Protein AF-M2U9A8-F1 (afdb_monomer_lite)

Radius of gyration: 17.87 Å; chains: 1; bounding box: 46×32×51 Å

Structure (mmCIF, N/CA/C/O backbone):
data_AF-M2U9A8-F1
#
_entry.id   AF-M2U9A8-F1
#
loop_
_atom_site.group_PDB
_atom_site.id
_atom_site.type_symbol
_atom_site.label_atom_id
_atom_site.label_alt_id
_atom_site.label_comp_id
_atom_site.label_asym_id
_atom_site.label_entity_id
_atom_site.label_seq_id
_atom_site.pdbx_PDB_ins_code
_atom_site.Cartn_x
_atom_site.Cartn_y
_atom_site.Cartn_z
_atom_site.occupancy
_atom_site.B_iso_or_equiv
_atom_site.auth_seq_id
_atom_site.auth_comp_id
_atom_site.auth_asym_id
_atom_site.auth_atom_id
_atom_site.pdbx_PDB_model_num
ATOM 1 N N . MET A 1 1 ? -8.723 -11.754 20.329 1.00 61.16 1 MET A N 1
ATOM 2 C CA . MET A 1 1 ? -9.512 -10.517 20.143 1.00 61.16 1 MET A CA 1
ATOM 3 C C . MET A 1 1 ? -9.512 -10.213 18.658 1.00 61.16 1 MET A C 1
ATOM 5 O O . MET A 1 1 ? -8.473 -10.459 18.058 1.00 61.16 1 MET A O 1
ATOM 9 N N . PRO A 1 2 ? -10.627 -9.768 18.063 1.00 81.88 2 PRO A N 1
ATOM 10 C CA . PRO A 1 2 ? -10.645 -9.411 16.650 1.00 81.88 2 PRO A CA 1
ATOM 11 C C . PRO A 1 2 ? -9.685 -8.245 16.380 1.00 81.88 2 PRO A C 1
ATOM 13 O O . PRO A 1 2 ? -9.649 -7.282 17.149 1.00 81.88 2 PRO A O 1
ATOM 16 N N . THR A 1 3 ? -8.904 -8.342 15.306 1.00 90.69 3 THR A N 1
ATOM 17 C CA . THR A 1 3 ? -7.976 -7.287 14.883 1.00 90.69 3 THR A CA 1
ATOM 18 C C . THR A 1 3 ? -8.689 -6.384 13.888 1.00 90.69 3 THR A C 1
ATOM 20 O O . THR A 1 3 ? -9.036 -6.813 12.789 1.00 90.69 3 THR A O 1
ATOM 23 N N . ALA A 1 4 ? -8.921 -5.131 14.275 1.00 92.44 4 ALA A N 1
ATOM 24 C CA . ALA A 1 4 ? -9.517 -4.132 13.397 1.00 92.44 4 ALA A CA 1
ATOM 25 C C . ALA A 1 4 ? -8.428 -3.417 12.586 1.00 92.44 4 ALA A C 1
ATOM 27 O O . ALA A 1 4 ? -7.481 -2.878 13.158 1.00 92.44 4 ALA A O 1
ATOM 28 N N . ILE A 1 5 ? -8.574 -3.385 11.261 1.00 94.62 5 ILE A N 1
ATOM 29 C CA . ILE A 1 5 ? -7.651 -2.709 10.345 1.00 94.62 5 ILE A CA 1
ATOM 30 C C . ILE A 1 5 ? -8.418 -1.689 9.515 1.00 94.62 5 ILE A C 1
ATOM 32 O O . ILE A 1 5 ? -9.391 -2.013 8.837 1.00 94.62 5 ILE A O 1
ATOM 36 N N . ALA A 1 6 ? -7.950 -0.446 9.536 1.00 94.44 6 ALA A N 1
ATOM 37 C CA . ALA A 1 6 ? -8.481 0.601 8.683 1.00 94.44 6 ALA A CA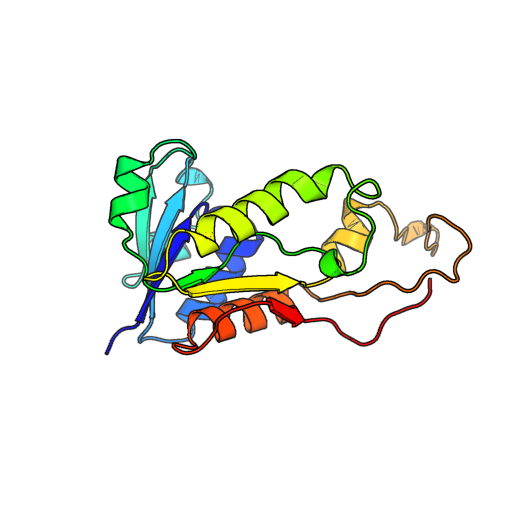 1
ATOM 38 C C . ALA A 1 6 ? -7.648 0.735 7.400 1.00 94.44 6 ALA A C 1
ATOM 40 O O . ALA A 1 6 ? -6.420 0.771 7.459 1.00 94.44 6 ALA A O 1
ATOM 41 N N . ILE A 1 7 ? -8.308 0.844 6.244 1.00 94.31 7 ILE A N 1
ATOM 42 C CA . ILE A 1 7 ? -7.642 1.022 4.945 1.00 94.31 7 ILE A CA 1
ATOM 43 C C . ILE A 1 7 ? -8.206 2.266 4.259 1.00 94.31 7 ILE A C 1
ATOM 45 O O . ILE A 1 7 ? -9.305 2.244 3.701 1.00 94.31 7 ILE A O 1
ATOM 49 N N . ALA A 1 8 ? -7.436 3.352 4.279 1.00 92.06 8 ALA A N 1
ATOM 50 C CA . ALA A 1 8 ? -7.764 4.551 3.519 1.00 92.06 8 ALA A CA 1
ATOM 51 C C . ALA A 1 8 ? -7.481 4.328 2.026 1.00 92.06 8 ALA A C 1
ATOM 53 O O . ALA A 1 8 ? -6.411 3.849 1.653 1.00 92.06 8 ALA A O 1
ATOM 54 N N . GLY A 1 9 ? -8.437 4.662 1.157 1.00 92.19 9 GLY A N 1
ATOM 55 C CA . GLY A 1 9 ? -8.302 4.408 -0.281 1.00 92.19 9 GLY A CA 1
ATOM 56 C C . GLY A 1 9 ? -8.364 2.919 -0.642 1.00 92.19 9 GLY A C 1
ATOM 57 O O . GLY A 1 9 ? -7.638 2.466 -1.532 1.00 92.19 9 GLY A O 1
ATOM 58 N N . ILE A 1 10 ? -9.250 2.161 0.018 1.00 95.19 10 ILE A N 1
ATOM 59 C CA . ILE A 1 10 ? -9.394 0.701 -0.135 1.00 95.19 10 ILE A CA 1
ATOM 60 C C . ILE A 1 10 ? -9.644 0.255 -1.583 1.00 95.19 10 ILE A C 1
ATOM 62 O O . ILE A 1 10 ? -9.311 -0.863 -1.949 1.00 95.19 10 ILE A O 1
ATOM 66 N N . SER A 1 11 ? -10.178 1.133 -2.435 1.00 95.25 11 SER A N 1
ATOM 67 C CA . SER A 1 11 ? -10.477 0.830 -3.840 1.00 95.25 11 SER A CA 1
ATOM 68 C C . SER A 1 11 ? -9.261 0.850 -4.781 1.00 95.25 11 SER A C 1
ATOM 70 O O . SER A 1 11 ? -9.444 0.766 -5.993 1.00 95.25 11 SER A O 1
ATOM 72 N N . SER A 1 12 ? -8.039 1.069 -4.286 1.00 92.94 12 SER A N 1
ATOM 73 C CA . SER A 1 12 ? -6.829 0.966 -5.118 1.00 92.94 12 SER A CA 1
ATOM 74 C C . SER A 1 12 ? -6.437 -0.496 -5.342 1.00 92.94 12 SER A C 1
ATOM 76 O O . SER A 1 12 ? -6.683 -1.336 -4.482 1.00 92.94 12 SER A O 1
ATOM 78 N N . THR A 1 13 ? -5.779 -0.810 -6.463 1.00 91.81 13 THR A N 1
ATOM 79 C CA . THR A 1 13 ? -5.351 -2.185 -6.784 1.00 91.81 13 THR A CA 1
ATOM 80 C C . THR A 1 13 ? -4.558 -2.821 -5.643 1.00 91.81 13 THR A C 1
ATOM 82 O O . THR A 1 13 ? -4.882 -3.920 -5.202 1.00 91.81 13 THR A O 1
ATOM 85 N N . LEU A 1 14 ? -3.563 -2.106 -5.107 1.00 92.81 14 LEU A N 1
ATOM 86 C CA . LEU A 1 14 ? -2.746 -2.602 -4.001 1.00 92.81 14 LEU A CA 1
ATOM 87 C C . LEU A 1 14 ? -3.571 -2.796 -2.720 1.00 92.81 14 LEU A C 1
ATOM 89 O O . LEU A 1 14 ? -3.454 -3.834 -2.072 1.00 92.81 14 LEU A O 1
ATOM 93 N N . ALA A 1 15 ? -4.428 -1.834 -2.366 1.00 95.38 15 ALA A N 1
ATOM 94 C CA . ALA A 1 15 ? -5.252 -1.927 -1.163 1.00 95.38 15 ALA A CA 1
ATOM 95 C C . ALA A 1 15 ? -6.271 -3.074 -1.232 1.00 95.38 15 ALA A C 1
ATOM 97 O O . ALA A 1 15 ? -6.481 -3.750 -0.229 1.00 95.38 15 ALA A O 1
ATOM 98 N N . LEU A 1 16 ? -6.848 -3.346 -2.407 1.00 96.69 16 LEU A N 1
ATOM 99 C CA . LEU A 1 16 ? -7.733 -4.493 -2.624 1.00 96.69 16 LEU A CA 1
ATOM 100 C C . LEU A 1 16 ? -6.999 -5.821 -2.400 1.00 96.69 16 LEU A C 1
ATOM 102 O O . LEU A 1 16 ? -7.542 -6.732 -1.776 1.00 96.69 16 LEU A O 1
ATOM 106 N N . LEU A 1 17 ? -5.753 -5.933 -2.871 1.00 96.50 17 LEU A N 1
ATOM 107 C CA . LEU A 1 17 ? -4.931 -7.122 -2.638 1.00 96.50 17 LEU A CA 1
ATOM 108 C C . LEU A 1 17 ? -4.565 -7.277 -1.155 1.00 96.50 17 LEU A C 1
ATOM 110 O O . LEU A 1 17 ? -4.658 -8.382 -0.622 1.00 96.50 17 LEU A O 1
ATOM 114 N N . ILE A 1 18 ? -4.211 -6.182 -0.473 1.00 97.25 18 ILE A N 1
ATOM 115 C CA . ILE A 1 18 ? -3.968 -6.171 0.979 1.00 97.25 18 ILE A CA 1
ATOM 116 C C . ILE A 1 18 ? -5.220 -6.612 1.735 1.00 97.25 18 ILE A C 1
ATOM 118 O O . ILE A 1 18 ? -5.131 -7.511 2.569 1.00 97.25 18 ILE A O 1
ATOM 122 N N . ALA A 1 19 ? -6.387 -6.049 1.413 1.00 97.50 19 ALA A N 1
ATOM 123 C CA . ALA A 1 19 ? -7.647 -6.402 2.056 1.00 97.50 19 ALA A CA 1
ATOM 124 C C . ALA A 1 19 ? -7.945 -7.902 1.910 1.00 97.50 19 ALA A C 1
ATOM 126 O O . ALA A 1 19 ? -8.193 -8.581 2.901 1.00 97.50 19 ALA A O 1
ATOM 127 N N . ARG A 1 20 ? -7.809 -8.454 0.699 1.00 97.25 20 ARG A N 1
ATOM 128 C CA . ARG A 1 20 ? -7.996 -9.894 0.449 1.00 97.25 20 ARG A CA 1
ATOM 129 C C . ARG A 1 20 ? -6.985 -10.773 1.178 1.00 97.25 20 ARG A C 1
ATOM 131 O O . ARG A 1 20 ? -7.345 -11.857 1.630 1.00 97.25 20 ARG A O 1
ATOM 138 N N . SER A 1 21 ? -5.734 -10.326 1.299 1.00 97.38 21 SER A N 1
ATOM 139 C CA . SER A 1 21 ? -4.712 -11.048 2.064 1.00 97.38 21 SER A CA 1
ATOM 140 C C . SER A 1 21 ? -5.011 -11.047 3.561 1.00 97.38 21 SER A C 1
ATOM 142 O O . SER A 1 21 ? -4.746 -12.043 4.228 1.00 97.38 21 SER A O 1
ATOM 144 N N . LEU A 1 22 ? -5.545 -9.946 4.089 1.00 97.19 22 LEU A N 1
ATOM 145 C CA . LEU A 1 22 ? -5.935 -9.810 5.490 1.00 97.19 22 LEU A CA 1
ATOM 146 C C . LEU A 1 22 ? -7.169 -10.659 5.821 1.00 97.19 22 LEU A C 1
ATOM 148 O O . LEU A 1 22 ? -7.168 -11.347 6.836 1.00 97.19 22 LEU A O 1
ATOM 152 N N . LEU A 1 23 ? -8.167 -10.689 4.935 1.00 96.88 23 LEU A N 1
ATOM 153 C CA . LEU A 1 23 ? -9.404 -11.471 5.093 1.00 96.88 23 LEU A CA 1
ATOM 154 C C . LEU A 1 23 ? -9.205 -12.993 5.008 1.00 96.88 23 LEU A C 1
ATOM 156 O O . LEU A 1 23 ? -10.121 -13.746 5.318 1.00 96.88 23 LEU A O 1
ATOM 160 N N . GLN A 1 24 ? -8.002 -13.476 4.670 1.00 95.31 24 GLN A N 1
ATOM 161 C CA . GLN A 1 24 ? -7.657 -14.893 4.878 1.00 95.31 24 GLN A CA 1
ATOM 162 C C . GLN A 1 24 ? -7.694 -15.288 6.364 1.00 95.31 24 GLN A C 1
ATOM 164 O O . GLN A 1 24 ? -7.705 -16.473 6.696 1.00 95.31 24 GLN A O 1
ATOM 169 N N . ARG A 1 25 ? -7.683 -14.299 7.266 1.00 94.88 25 ARG A N 1
ATOM 170 C CA . ARG A 1 25 ? -7.783 -14.475 8.709 1.00 94.88 25 ARG A CA 1
ATOM 171 C C . ARG A 1 25 ? -9.192 -14.112 9.192 1.00 94.88 25 ARG A C 1
ATOM 173 O O . ARG A 1 25 ? -9.559 -12.941 9.122 1.00 94.88 25 ARG A O 1
ATOM 180 N N . PRO A 1 26 ? -9.963 -15.065 9.746 1.00 91.69 26 PRO A N 1
ATOM 181 C CA . PRO A 1 26 ? -11.347 -14.819 10.160 1.00 91.69 26 PRO A CA 1
ATOM 182 C C . PRO A 1 26 ? -11.466 -13.893 11.383 1.00 91.69 26 PRO A C 1
ATOM 184 O O . PRO A 1 26 ? -12.546 -13.399 11.684 1.00 91.69 26 PRO A O 1
ATOM 187 N N . ASP A 1 27 ? -10.372 -13.660 12.115 1.00 94.31 27 ASP A N 1
ATOM 188 C CA . ASP A 1 27 ? -10.309 -12.717 13.234 1.00 94.31 27 ASP A CA 1
ATOM 189 C C . ASP A 1 27 ? -10.092 -11.259 12.793 1.00 94.31 27 ASP A C 1
ATOM 191 O O . ASP A 1 27 ? -10.170 -10.353 13.627 1.00 94.31 27 ASP A O 1
ATOM 195 N N . VAL A 1 28 ? -9.840 -11.003 11.506 1.00 96.44 28 VAL A N 1
ATOM 196 C CA . VAL A 1 28 ? -9.566 -9.661 10.983 1.00 96.44 28 VAL A CA 1
ATOM 197 C C . VAL A 1 28 ? -10.841 -8.997 10.482 1.00 96.44 28 VAL A C 1
ATOM 199 O O . VAL A 1 28 ? -11.564 -9.549 9.663 1.00 96.44 28 VAL A O 1
ATOM 202 N N . HIS A 1 29 ? -11.079 -7.771 10.943 1.00 95.94 29 HIS A N 1
ATOM 203 C CA . HIS A 1 29 ? -12.176 -6.924 10.485 1.00 95.94 29 HIS A CA 1
ATOM 204 C C . HIS A 1 29 ? -11.608 -5.675 9.816 1.00 95.94 29 HIS A C 1
ATOM 206 O O . HIS A 1 29 ? -10.734 -5.006 10.370 1.00 95.94 29 HIS A O 1
ATOM 212 N N . ILE A 1 30 ? -12.104 -5.343 8.628 1.00 96.00 30 ILE A N 1
ATOM 213 C CA . ILE A 1 30 ? -11.622 -4.219 7.830 1.00 96.00 30 ILE A CA 1
ATOM 214 C C . ILE A 1 30 ? -12.633 -3.077 7.867 1.00 96.00 30 ILE A C 1
ATOM 216 O O . ILE A 1 30 ? -13.829 -3.264 7.644 1.00 96.00 30 ILE A O 1
ATOM 220 N N . ARG A 1 31 ? -12.137 -1.858 8.082 1.00 94.81 31 ARG A N 1
ATOM 221 C CA . ARG A 1 31 ? -12.882 -0.619 7.848 1.00 94.81 31 ARG A CA 1
ATOM 222 C C . ARG A 1 31 ? -12.231 0.160 6.710 1.00 94.81 31 ARG A C 1
ATOM 224 O O . ARG A 1 31 ? -11.197 0.803 6.885 1.00 94.81 31 ARG A O 1
ATOM 231 N N . GLY A 1 32 ? -12.804 0.052 5.519 1.00 94.38 32 GLY A N 1
ATOM 232 C CA . GLY A 1 32 ? -12.275 0.653 4.299 1.00 94.38 32 GLY A CA 1
ATOM 233 C C . GLY A 1 32 ? -12.906 2.005 3.991 1.00 94.38 32 GLY A C 1
ATOM 234 O O . GLY A 1 32 ? -14.116 2.166 4.144 1.00 94.38 32 GLY A O 1
ATOM 235 N N . SER A 1 33 ? -12.117 2.958 3.495 1.00 94.31 33 SER A N 1
ATOM 236 C CA . SER A 1 33 ? -12.651 4.200 2.930 1.00 94.31 33 SER A CA 1
ATOM 237 C C . SER A 1 33 ? -12.320 4.369 1.452 1.00 94.31 33 SER A C 1
ATOM 239 O O . SER A 1 33 ? -11.249 3.976 0.982 1.00 94.31 33 SER A O 1
ATOM 241 N N . SER A 1 34 ? -13.239 4.949 0.683 1.00 94.62 34 SER A N 1
ATOM 242 C CA . SER A 1 34 ? -12.983 5.331 -0.707 1.00 94.62 34 SER A CA 1
ATOM 243 C C . SER A 1 34 ? -13.871 6.493 -1.146 1.00 94.62 34 SER A C 1
ATOM 245 O O . SER A 1 34 ? -14.982 6.676 -0.657 1.00 94.62 34 SER A O 1
ATOM 247 N N . ARG A 1 35 ? -13.386 7.256 -2.127 1.00 94.69 35 ARG A N 1
ATOM 248 C CA . ARG A 1 35 ? -14.152 8.306 -2.812 1.00 94.69 35 ARG A CA 1
ATOM 249 C C . ARG A 1 35 ? -15.245 7.748 -3.713 1.00 94.69 35 ARG A C 1
ATOM 251 O O . ARG A 1 35 ? -16.208 8.438 -4.016 1.00 94.69 35 ARG A O 1
ATOM 258 N N . ASN A 1 36 ? -15.061 6.524 -4.201 1.00 94.56 36 ASN A N 1
ATOM 259 C CA . ASN A 1 36 ? -15.935 5.923 -5.194 1.00 94.56 36 ASN A CA 1
ATOM 260 C C . ASN A 1 36 ? -16.189 4.453 -4.847 1.00 94.56 36 ASN A C 1
ATOM 262 O O . ASN A 1 36 ? -15.379 3.581 -5.169 1.00 94.56 36 ASN A O 1
ATOM 266 N N . MET A 1 37 ? -17.342 4.190 -4.228 1.00 94.88 37 MET A N 1
ATOM 267 C CA . MET A 1 37 ? -17.777 2.844 -3.839 1.00 94.88 37 MET A CA 1
ATOM 268 C C . MET A 1 37 ? -17.960 1.903 -5.037 1.00 94.88 37 MET A C 1
ATOM 270 O O . MET A 1 37 ? -17.820 0.691 -4.889 1.00 94.88 37 MET A O 1
ATOM 274 N N . ASN A 1 38 ? -18.203 2.433 -6.241 1.00 95.44 38 ASN A N 1
ATOM 275 C CA . ASN A 1 38 ? -18.390 1.614 -7.443 1.00 95.44 38 ASN A CA 1
ATOM 276 C C . ASN A 1 38 ? -17.093 0.929 -7.890 1.00 95.44 38 ASN A C 1
ATOM 278 O O . ASN A 1 38 ? -17.147 -0.073 -8.592 1.00 95.44 38 ASN A O 1
ATOM 282 N N . LYS A 1 39 ? -15.927 1.444 -7.474 1.00 95.19 39 LYS A N 1
ATOM 283 C CA . LYS A 1 39 ? -14.625 0.808 -7.732 1.00 95.19 39 LYS A CA 1
ATOM 284 C C . LYS A 1 39 ? -14.322 -0.350 -6.780 1.00 95.19 39 LYS A C 1
ATOM 286 O O . LYS A 1 39 ? -13.304 -1.014 -6.952 1.00 95.19 39 LYS A O 1
ATOM 291 N N . ILE A 1 40 ? -15.151 -0.558 -5.758 1.00 96.81 40 ILE A N 1
ATOM 292 C CA . ILE A 1 40 ? -14.972 -1.649 -4.805 1.00 96.81 40 ILE A CA 1
ATOM 293 C C . ILE A 1 40 ? -15.661 -2.898 -5.379 1.00 96.81 40 ILE A C 1
ATOM 295 O O . ILE A 1 40 ? -16.831 -2.814 -5.756 1.00 96.81 40 ILE A O 1
ATOM 299 N N . PRO A 1 41 ? -14.958 -4.035 -5.474 1.00 97.31 41 PRO A N 1
ATOM 300 C CA . PRO A 1 41 ? -15.535 -5.310 -5.892 1.00 97.31 41 PRO A CA 1
ATOM 301 C C . PRO A 1 41 ? -16.666 -5.801 -4.970 1.00 97.31 41 PRO A C 1
ATOM 303 O O . PRO A 1 41 ? -16.641 -5.552 -3.764 1.00 97.31 41 PRO A O 1
ATOM 306 N N . ASP A 1 42 ? -17.652 -6.507 -5.528 1.00 96.88 42 ASP A N 1
ATOM 307 C CA . ASP A 1 42 ? -18.848 -6.937 -4.787 1.00 96.88 42 ASP A CA 1
ATOM 308 C C . ASP A 1 42 ? -1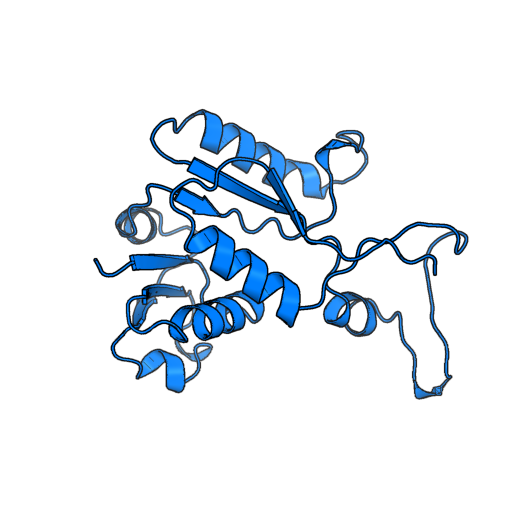8.553 -7.992 -3.710 1.00 96.88 42 ASP A C 1
ATOM 310 O O . ASP A 1 42 ? -19.243 -8.021 -2.689 1.00 96.88 42 ASP A O 1
ATOM 314 N N . ASP A 1 43 ? -17.488 -8.788 -3.875 1.00 95.69 43 ASP A N 1
ATOM 315 C CA . ASP A 1 43 ? -16.979 -9.695 -2.838 1.00 95.69 43 ASP A CA 1
ATOM 316 C C . ASP A 1 43 ? -16.646 -8.925 -1.557 1.00 95.69 43 ASP A C 1
ATOM 318 O O . ASP A 1 43 ? -17.101 -9.298 -0.484 1.00 95.69 43 ASP A O 1
ATOM 322 N N . LEU A 1 44 ? -15.956 -7.785 -1.663 1.00 96.31 44 LEU A N 1
ATOM 323 C CA . LEU A 1 44 ? -15.631 -6.966 -0.491 1.00 96.31 44 LEU A CA 1
ATOM 324 C C . LEU A 1 44 ? -16.821 -6.165 0.044 1.00 96.31 44 LEU A C 1
ATOM 326 O O . LEU A 1 44 ? -16.848 -5.854 1.229 1.00 96.31 44 LEU A O 1
ATOM 330 N N . LYS A 1 45 ? -17.793 -5.797 -0.801 1.00 96.50 45 LYS A N 1
ATOM 331 C CA . LYS A 1 45 ? -19.005 -5.095 -0.336 1.00 96.50 45 LYS A CA 1
ATOM 332 C C . LYS A 1 45 ? -19.929 -5.995 0.480 1.00 96.50 45 LYS A C 1
ATOM 334 O O . LYS A 1 45 ? -20.666 -5.488 1.319 1.00 96.50 45 LYS A O 1
ATOM 339 N N . SER A 1 46 ? -19.945 -7.291 0.171 1.00 96.38 46 SER A N 1
ATOM 340 C CA . SER A 1 46 ? -20.840 -8.276 0.787 1.00 96.38 46 SER A CA 1
ATOM 341 C C . SER A 1 46 ? -20.201 -9.056 1.941 1.00 96.38 46 SER A C 1
ATOM 343 O O . SER A 1 46 ? -20.915 -9.748 2.666 1.00 96.38 46 SER A O 1
ATOM 345 N N . ASP A 1 47 ? -18.887 -8.929 2.140 1.00 97.06 47 ASP A N 1
ATOM 346 C CA . ASP A 1 47 ? -18.155 -9.581 3.226 1.00 97.06 47 ASP A CA 1
ATOM 347 C C . ASP A 1 47 ? -18.553 -9.012 4.601 1.00 97.06 47 ASP A C 1
ATOM 349 O O . ASP A 1 47 ? -18.461 -7.810 4.854 1.00 97.06 47 ASP A O 1
ATOM 353 N N . SER A 1 48 ? -18.968 -9.886 5.523 1.00 96.19 48 SER A N 1
ATOM 354 C CA . SER A 1 48 ? -19.399 -9.499 6.873 1.00 96.19 48 SER A CA 1
ATOM 355 C C . SER A 1 48 ? -18.283 -8.918 7.745 1.00 96.19 48 SER A C 1
ATOM 357 O O . SER A 1 48 ? -18.567 -8.240 8.732 1.00 96.19 48 SER A O 1
ATOM 359 N N . CYS A 1 49 ? -17.020 -9.190 7.412 1.00 96.56 49 CYS A N 1
ATOM 360 C CA . CYS A 1 49 ? -15.849 -8.656 8.100 1.00 96.56 49 CYS A CA 1
ATOM 361 C C . CYS A 1 49 ? -15.421 -7.293 7.537 1.00 96.56 49 CYS A C 1
ATOM 363 O O . CYS A 1 49 ? -14.471 -6.700 8.052 1.00 96.56 49 CYS A O 1
ATOM 365 N N . VAL A 1 50 ? -16.092 -6.775 6.502 1.00 97.06 50 VAL A N 1
ATOM 366 C CA . VAL A 1 50 ? -15.762 -5.503 5.856 1.00 97.06 50 VAL A CA 1
ATOM 367 C C . VAL A 1 50 ? -16.859 -4.473 6.113 1.00 97.06 50 VAL A C 1
ATOM 369 O O . VAL A 1 50 ? -18.035 -4.673 5.835 1.00 97.06 50 VAL A O 1
ATOM 372 N N . SER A 1 51 ? -16.452 -3.308 6.607 1.00 95.44 51 SER A N 1
ATOM 373 C CA . SER A 1 51 ? -17.293 -2.116 6.706 1.00 95.44 51 SER A CA 1
ATOM 374 C C . SER A 1 51 ? -16.720 -1.014 5.821 1.00 95.44 51 SER A C 1
ATOM 376 O O . SER A 1 51 ? -15.515 -0.756 5.830 1.00 95.44 51 SER A O 1
ATOM 378 N N . LEU A 1 52 ? -17.573 -0.366 5.030 1.00 95.19 52 LEU A N 1
ATOM 379 C CA . LEU A 1 52 ? -17.158 0.638 4.053 1.00 95.19 52 LEU A CA 1
ATOM 380 C C . LEU A 1 52 ? -17.720 2.007 4.412 1.00 95.19 52 LEU A C 1
ATOM 382 O O . LEU A 1 52 ? -18.875 2.140 4.809 1.00 95.19 52 LEU A O 1
ATOM 386 N N . VAL A 1 53 ? -16.891 3.031 4.241 1.00 93.25 53 VAL A N 1
ATOM 387 C CA . VAL A 1 53 ? -17.278 4.430 4.405 1.00 93.25 53 VAL A CA 1
ATOM 388 C C . VAL A 1 53 ? -16.886 5.203 3.154 1.00 93.25 53 VAL A C 1
ATOM 390 O O . VAL A 1 53 ? -15.755 5.112 2.674 1.00 93.25 53 VAL A O 1
ATOM 393 N N . GLN A 1 54 ? -17.816 5.989 2.621 1.00 94.00 54 GLN A N 1
ATOM 394 C CA . GLN A 1 54 ? -17.488 6.927 1.558 1.00 94.00 54 GLN A CA 1
ATOM 395 C C . GLN A 1 54 ? -16.848 8.175 2.159 1.00 94.00 54 GLN A C 1
ATOM 397 O O . GLN A 1 54 ? -17.456 8.831 2.997 1.00 94.00 54 GLN A O 1
ATOM 402 N N . SER A 1 55 ? -15.622 8.488 1.742 1.00 92.06 55 SER A N 1
ATOM 403 C CA . SER A 1 55 ? -14.896 9.672 2.206 1.00 92.06 55 SER A CA 1
ATOM 404 C C . SER A 1 55 ? -13.969 10.212 1.120 1.00 92.06 55 SER A C 1
ATOM 406 O O . SER A 1 55 ? -13.449 9.456 0.291 1.00 92.06 55 SER A O 1
ATOM 408 N N . ASP A 1 56 ? -13.730 11.522 1.147 1.00 89.19 56 ASP A N 1
ATOM 409 C CA . ASP A 1 56 ? -12.661 12.143 0.364 1.00 89.19 56 ASP A CA 1
ATOM 410 C C . ASP A 1 56 ? -11.303 12.052 1.085 1.00 89.19 56 ASP A C 1
ATOM 412 O O . ASP A 1 56 ? -11.227 11.686 2.258 1.00 89.19 56 ASP A O 1
ATOM 416 N N . LEU A 1 57 ? -10.219 12.358 0.370 1.00 83.62 57 LEU A N 1
ATOM 417 C CA . LEU A 1 57 ? -8.860 12.464 0.902 1.00 83.62 57 LEU A CA 1
ATOM 418 C C . LEU A 1 57 ? -8.754 13.563 1.970 1.00 83.62 57 LEU A C 1
ATOM 420 O O . LEU A 1 57 ? -7.955 13.438 2.894 1.00 83.62 57 LEU A O 1
ATOM 424 N N . TYR A 1 58 ? -9.560 14.621 1.846 1.00 87.50 58 TYR A N 1
ATOM 425 C CA . TYR A 1 58 ? -9.557 15.766 2.764 1.00 87.50 58 TYR A CA 1
ATOM 426 C C . TYR A 1 58 ? -10.644 15.705 3.844 1.00 87.50 58 TYR A C 1
ATOM 428 O O . TYR A 1 58 ? -10.740 16.616 4.665 1.00 87.50 58 TYR A O 1
ATOM 436 N N . ASP A 1 59 ? -11.443 14.637 3.884 1.00 88.94 59 ASP A N 1
ATOM 437 C CA . ASP A 1 59 ? -12.466 14.433 4.912 1.00 88.94 59 ASP A CA 1
ATOM 438 C C . ASP A 1 59 ? -11.828 13.941 6.223 1.00 88.94 59 ASP A C 1
ATOM 440 O O . ASP A 1 59 ? -11.874 12.764 6.595 1.00 88.94 59 ASP A O 1
ATOM 444 N N . THR A 1 60 ? -11.142 14.860 6.906 1.00 87.19 60 THR A N 1
ATOM 445 C CA . THR A 1 60 ? -10.356 14.519 8.096 1.00 87.19 60 THR A CA 1
ATOM 446 C C . THR A 1 60 ? -11.215 14.065 9.268 1.00 87.19 60 THR A C 1
ATOM 448 O O . THR A 1 60 ? -10.734 13.269 10.072 1.00 87.19 60 THR A O 1
ATOM 451 N N . ASP A 1 61 ? -12.463 14.522 9.368 1.00 87.56 61 ASP A N 1
ATOM 452 C CA . ASP A 1 61 ? -13.348 14.154 10.471 1.00 87.56 61 ASP A CA 1
ATOM 453 C C . ASP A 1 61 ? -13.734 12.682 10.362 1.00 87.56 61 ASP A C 1
ATOM 455 O O . ASP A 1 61 ? -13.502 11.917 11.302 1.00 87.56 61 ASP A O 1
ATOM 459 N N . THR A 1 62 ? -14.180 12.244 9.181 1.00 85.75 62 THR A N 1
ATOM 460 C CA . THR A 1 62 ? -14.484 10.835 8.912 1.00 85.75 62 THR A CA 1
ATOM 461 C C . THR A 1 62 ? -13.252 9.952 9.085 1.00 85.75 62 THR A C 1
ATOM 463 O O . THR A 1 62 ? -13.316 8.931 9.777 1.00 85.75 62 THR A O 1
ATOM 466 N N . LEU A 1 63 ? -12.109 10.346 8.512 1.00 84.44 63 LEU A N 1
ATOM 467 C CA . LEU A 1 63 ? -10.878 9.552 8.574 1.00 84.44 63 LEU A CA 1
ATOM 468 C C . LEU A 1 63 ? -10.331 9.429 10.004 1.00 84.44 63 LEU A C 1
ATOM 470 O O . LEU A 1 63 ? -9.821 8.373 10.375 1.00 84.44 63 LEU A O 1
ATOM 474 N N . ARG A 1 64 ? -10.480 10.456 10.849 1.00 83.19 64 ARG A N 1
ATOM 475 C CA . ARG A 1 64 ? -10.063 10.398 12.262 1.00 83.19 64 ARG A CA 1
ATOM 476 C C . ARG A 1 64 ? -10.900 9.434 13.093 1.00 83.19 64 ARG A C 1
ATOM 478 O O . ARG A 1 64 ? -10.367 8.859 14.040 1.00 83.19 64 ARG A O 1
ATOM 485 N N . THR A 1 65 ? -12.159 9.183 12.722 1.00 77.00 65 THR A N 1
ATOM 486 C CA . THR A 1 65 ? -12.986 8.167 13.400 1.00 77.00 65 THR A CA 1
ATOM 487 C C . THR A 1 65 ? -12.444 6.742 13.256 1.00 77.00 65 THR A C 1
ATOM 489 O O . THR A 1 65 ? -12.946 5.837 13.919 1.00 77.00 65 THR A O 1
ATOM 492 N N . LEU A 1 66 ? -11.451 6.516 12.387 1.00 73.75 66 LEU A N 1
ATOM 493 C CA . LEU A 1 66 ? -10.792 5.221 12.234 1.00 73.75 66 LEU A CA 1
ATOM 494 C C . LEU A 1 66 ? -9.842 4.892 13.396 1.00 73.75 66 LEU A C 1
ATOM 496 O O . LEU A 1 66 ? -9.562 3.715 13.570 1.00 73.75 66 LEU A O 1
ATOM 500 N N . GLY A 1 67 ? -9.391 5.895 14.172 1.00 69.44 67 GLY A N 1
ATOM 501 C CA . GLY A 1 67 ? -8.664 5.768 15.448 1.00 69.44 67 GLY A CA 1
ATOM 502 C C . GLY A 1 67 ? -7.594 4.670 15.507 1.00 69.44 67 GLY A C 1
ATOM 503 O O . GLY A 1 67 ? -7.906 3.528 15.826 1.00 69.44 67 GLY A O 1
ATOM 504 N N . ILE A 1 68 ? -6.321 5.006 15.265 1.00 80.81 68 ILE A N 1
ATOM 505 C CA . ILE A 1 68 ? -5.279 3.989 15.042 1.00 80.81 68 ILE A CA 1
ATOM 506 C C . ILE A 1 68 ? -4.066 4.114 15.989 1.00 80.81 68 ILE A C 1
ATOM 508 O O . ILE A 1 68 ? -3.447 5.176 16.054 1.00 80.81 68 ILE A O 1
ATOM 512 N N . PRO A 1 69 ? -3.673 3.033 16.693 1.00 84.69 69 PRO A N 1
ATOM 513 C CA . PRO A 1 69 ? -2.430 2.989 17.471 1.00 84.69 69 PRO A CA 1
ATOM 514 C C . PRO A 1 69 ? -1.186 2.734 16.598 1.00 84.69 69 PRO A C 1
ATOM 516 O O . PRO A 1 69 ? -0.061 2.937 17.049 1.00 84.69 69 PRO A O 1
ATOM 519 N N . CYS A 1 70 ? -1.377 2.300 15.348 1.00 90.44 70 CYS A N 1
ATOM 520 C CA . CYS A 1 70 ? -0.325 2.040 14.368 1.00 90.44 70 CYS A CA 1
ATOM 521 C C . CYS A 1 70 ? -0.753 2.563 12.991 1.00 90.44 70 CYS A C 1
ATOM 523 O O . CYS A 1 70 ? -1.886 2.336 12.568 1.00 90.44 70 CYS A O 1
ATOM 525 N N . TYR A 1 71 ? 0.145 3.253 12.291 1.00 93.50 71 TYR A N 1
ATOM 526 C CA . TYR A 1 71 ? -0.082 3.805 10.958 1.00 93.50 71 TYR A CA 1
ATOM 527 C C . TYR A 1 71 ? 0.982 3.302 9.983 1.00 93.50 71 TYR A C 1
ATOM 529 O O . TYR A 1 71 ? 2.165 3.604 10.144 1.00 93.50 71 TYR A O 1
ATOM 537 N N . ILE A 1 72 ? 0.549 2.571 8.953 1.00 94.00 72 ILE A N 1
ATOM 538 C CA . ILE A 1 72 ? 1.402 2.169 7.830 1.00 94.00 72 ILE A CA 1
ATOM 539 C C . ILE A 1 72 ? 1.285 3.229 6.737 1.00 94.00 72 ILE A C 1
ATOM 541 O O . ILE A 1 72 ? 0.214 3.424 6.159 1.00 94.00 72 ILE A O 1
ATOM 545 N N . ALA A 1 73 ? 2.388 3.910 6.443 1.00 89.56 73 ALA A N 1
ATOM 546 C CA . ALA A 1 73 ? 2.430 4.928 5.405 1.00 89.56 73 ALA A CA 1
ATOM 547 C C . ALA A 1 73 ? 2.469 4.293 4.002 1.00 89.56 73 ALA A C 1
ATOM 549 O O . ALA A 1 73 ? 3.204 3.334 3.756 1.00 89.56 73 ALA A O 1
ATOM 550 N N . SER A 1 74 ? 1.704 4.855 3.059 1.00 84.44 74 SER A N 1
ATOM 551 C CA . SER A 1 74 ? 1.639 4.399 1.658 1.00 84.44 74 SER A CA 1
ATOM 552 C C . SER A 1 74 ? 2.855 4.856 0.839 1.00 84.44 74 SER A C 1
ATOM 554 O O . SER A 1 74 ? 2.718 5.532 -0.178 1.00 84.44 74 SER A O 1
ATOM 556 N N . GLU A 1 75 ? 4.052 4.524 1.308 1.00 83.50 75 GLU A N 1
ATOM 557 C CA . GLU A 1 75 ? 5.313 4.993 0.730 1.00 83.50 75 GLU A CA 1
ATOM 558 C C . GLU A 1 75 ? 5.795 4.069 -0.381 1.00 83.50 75 GLU A C 1
ATOM 560 O O . GLU A 1 75 ? 6.245 4.564 -1.405 1.00 83.50 75 GLU A O 1
ATOM 565 N N . TYR A 1 76 ? 5.672 2.752 -0.173 1.00 85.69 76 TYR A N 1
ATOM 566 C CA . TYR A 1 76 ? 5.893 1.666 -1.134 1.00 85.69 76 TYR A CA 1
ATOM 567 C C . TYR A 1 76 ? 6.912 1.973 -2.250 1.00 85.69 76 TYR A C 1
ATOM 569 O O . TYR A 1 76 ? 6.627 1.806 -3.433 1.00 85.69 76 TYR A O 1
ATOM 577 N N . THR A 1 77 ? 8.101 2.435 -1.858 1.00 81.75 77 THR A N 1
ATOM 578 C CA . THR A 1 77 ? 9.117 2.972 -2.774 1.00 81.75 77 THR A CA 1
ATOM 579 C C . THR A 1 77 ? 10.501 2.396 -2.473 1.00 81.75 77 THR A C 1
ATOM 581 O O . THR A 1 77 ? 10.676 1.551 -1.584 1.00 81.75 77 THR A O 1
ATOM 584 N N . ILE A 1 78 ? 11.499 2.846 -3.232 1.00 80.75 78 ILE A N 1
ATOM 585 C CA . ILE A 1 78 ? 12.914 2.557 -3.012 1.00 80.75 78 ILE A CA 1
ATOM 586 C C . ILE A 1 78 ? 13.407 3.129 -1.682 1.00 80.75 78 ILE A C 1
ATOM 588 O O . ILE A 1 78 ? 12.860 4.084 -1.133 1.00 80.75 78 ILE A O 1
ATOM 592 N N . GLY A 1 79 ? 14.492 2.557 -1.158 1.00 78.75 79 GLY A N 1
ATOM 593 C CA . GLY A 1 79 ? 15.116 3.006 0.085 1.00 78.75 79 GLY A CA 1
ATOM 594 C C . GLY A 1 79 ? 15.716 4.414 -0.017 1.00 78.75 79 GLY A C 1
ATOM 595 O O . GLY A 1 79 ? 16.926 4.568 -0.144 1.00 78.75 79 GLY A O 1
ATOM 596 N N . TYR A 1 80 ? 14.888 5.447 0.121 1.00 77.56 80 TYR A N 1
ATOM 597 C CA . TYR A 1 80 ? 15.266 6.852 -0.072 1.00 77.56 80 TYR A CA 1
ATOM 598 C C . TYR A 1 80 ? 16.098 7.446 1.076 1.00 77.56 80 TYR A C 1
ATOM 600 O O . TYR A 1 80 ? 16.668 8.529 0.943 1.00 77.56 80 TYR A O 1
ATOM 608 N N . ARG A 1 81 ? 16.196 6.746 2.216 1.00 78.81 81 ARG A N 1
ATOM 609 C CA . ARG A 1 81 ? 16.916 7.224 3.412 1.00 78.81 81 ARG A CA 1
ATOM 610 C C . ARG A 1 81 ? 18.424 7.401 3.204 1.00 78.81 81 ARG A C 1
ATOM 612 O O . ARG A 1 81 ? 19.062 8.044 4.027 1.00 78.81 81 ARG A O 1
ATOM 619 N N . ARG A 1 82 ? 18.986 6.813 2.143 1.00 76.56 82 ARG A N 1
ATOM 620 C CA . ARG A 1 82 ? 20.412 6.918 1.787 1.00 76.56 82 ARG A CA 1
ATOM 621 C C . ARG A 1 82 ? 20.692 7.895 0.643 1.00 76.56 82 ARG A C 1
ATOM 623 O O . ARG A 1 82 ? 21.853 8.088 0.314 1.00 76.56 82 ARG A O 1
ATOM 630 N N . LEU A 1 83 ? 19.652 8.460 0.036 1.00 73.06 83 LEU A N 1
ATOM 631 C CA . LEU A 1 83 ? 19.781 9.399 -1.078 1.00 73.06 83 LEU A CA 1
ATOM 632 C C . LEU A 1 83 ? 19.984 10.821 -0.554 1.00 73.06 83 LEU A C 1
ATOM 634 O O . LEU A 1 83 ? 19.563 11.117 0.574 1.00 73.06 83 LEU A O 1
ATOM 638 N N . ASP A 1 84 ? 20.535 11.718 -1.370 1.00 72.50 84 ASP A N 1
ATOM 639 C CA . ASP A 1 84 ? 20.543 13.147 -1.058 1.00 72.50 84 ASP A CA 1
ATOM 640 C C . ASP A 1 84 ? 19.093 13.679 -1.060 1.00 72.50 84 ASP A C 1
ATOM 642 O O . ASP A 1 84 ? 18.223 13.160 -1.771 1.00 72.50 84 ASP A O 1
ATOM 646 N N . PRO A 1 85 ? 18.716 14.618 -0.173 1.00 64.88 85 PRO A N 1
ATOM 647 C CA . PRO A 1 85 ? 17.401 15.259 -0.204 1.00 64.88 85 PRO A CA 1
ATOM 648 C C . PRO A 1 85 ? 17.011 15.908 -1.535 1.00 64.88 85 PRO A C 1
ATOM 650 O O . PRO A 1 85 ? 15.818 16.027 -1.800 1.00 64.88 85 PRO A O 1
ATOM 653 N N . THR A 1 86 ? 17.982 16.282 -2.359 1.00 69.62 86 THR A N 1
ATOM 654 C CA . THR A 1 86 ? 17.780 16.946 -3.650 1.00 69.62 86 THR A CA 1
ATOM 655 C C . THR A 1 86 ? 17.622 15.979 -4.829 1.00 69.62 86 THR A C 1
ATOM 657 O O . THR A 1 86 ? 17.088 16.380 -5.860 1.00 69.62 86 THR A O 1
ATOM 660 N N . ASP A 1 87 ? 17.981 14.700 -4.663 1.00 68.31 87 ASP A N 1
ATOM 661 C CA . ASP A 1 87 ? 17.999 13.708 -5.752 1.00 68.31 87 ASP A CA 1
ATOM 662 C C . ASP A 1 87 ? 16.602 13.277 -6.238 1.00 68.31 87 ASP A C 1
ATOM 664 O O . ASP A 1 87 ? 16.461 12.774 -7.351 1.00 68.31 87 ASP A O 1
ATOM 668 N N . LEU A 1 88 ? 15.550 13.433 -5.420 1.00 65.69 88 LEU A N 1
ATOM 669 C CA . LEU A 1 88 ? 14.190 12.989 -5.754 1.00 65.69 88 LEU A CA 1
ATOM 670 C C . LEU A 1 88 ? 13.134 14.000 -5.295 1.00 65.69 88 LEU A C 1
ATOM 672 O O . LEU A 1 88 ? 12.891 14.153 -4.099 1.00 65.69 88 LEU A O 1
ATOM 676 N N . GLY A 1 89 ? 12.397 14.598 -6.238 1.00 60.91 89 GLY A N 1
ATOM 677 C CA . GLY A 1 89 ? 11.264 15.488 -5.928 1.00 60.91 89 GLY A CA 1
ATOM 678 C C . GLY A 1 89 ? 10.135 14.822 -5.118 1.00 60.91 89 GLY A C 1
ATOM 679 O O . GLY A 1 89 ? 9.413 15.501 -4.396 1.00 60.91 89 GLY A O 1
ATOM 680 N N . LEU A 1 90 ? 10.023 13.487 -5.168 1.00 57.84 90 LEU A N 1
ATOM 681 C CA . LEU A 1 90 ? 9.074 12.676 -4.385 1.00 57.84 90 LEU A CA 1
ATOM 682 C C . LEU A 1 90 ? 9.413 12.596 -2.881 1.00 57.84 90 LEU A C 1
ATOM 684 O O . LEU A 1 90 ? 8.576 12.172 -2.087 1.00 57.84 90 LEU A O 1
ATOM 688 N N . LYS A 1 91 ? 10.627 12.990 -2.471 1.00 60.03 91 LYS A N 1
ATOM 689 C CA . LYS A 1 91 ? 11.127 12.830 -1.096 1.00 60.03 91 LYS A CA 1
ATOM 690 C C . LYS A 1 91 ? 10.461 13.772 -0.085 1.00 60.03 91 LYS A C 1
ATOM 692 O O . LYS A 1 91 ? 10.512 13.482 1.110 1.00 60.03 91 LYS A O 1
ATOM 697 N N . SER A 1 92 ? 9.850 14.874 -0.530 1.00 64.25 92 SER A N 1
ATOM 698 C CA . SER A 1 92 ? 9.206 15.850 0.363 1.00 64.25 92 SER A CA 1
ATOM 699 C C . SER A 1 92 ? 8.063 15.211 1.154 1.00 64.25 92 SER A C 1
ATOM 701 O O . SER A 1 92 ? 8.126 15.153 2.378 1.00 64.25 92 SER A O 1
ATOM 703 N N . PHE A 1 93 ? 7.097 14.601 0.466 1.00 73.12 93 PHE A N 1
ATOM 704 C CA . PHE A 1 93 ? 5.891 14.056 1.098 1.00 73.12 93 PHE A CA 1
ATOM 705 C C . PHE A 1 93 ? 6.193 12.941 2.101 1.00 73.12 93 PHE A C 1
ATOM 707 O O . PHE A 1 93 ? 5.612 12.887 3.184 1.00 73.12 93 PHE A O 1
ATOM 714 N N . THR A 1 94 ? 7.130 12.058 1.765 1.00 80.31 94 THR A N 1
ATOM 715 C CA . THR A 1 94 ? 7.496 10.937 2.629 1.00 80.31 94 THR A CA 1
ATOM 716 C C . THR A 1 94 ? 8.208 11.407 3.899 1.00 80.31 94 THR A C 1
ATOM 718 O O . THR A 1 94 ? 7.907 10.948 5.002 1.00 80.31 94 THR A O 1
ATOM 721 N N . ASN A 1 95 ? 9.122 12.373 3.776 1.00 83.12 95 ASN A N 1
ATOM 722 C CA . ASN A 1 95 ? 9.776 12.972 4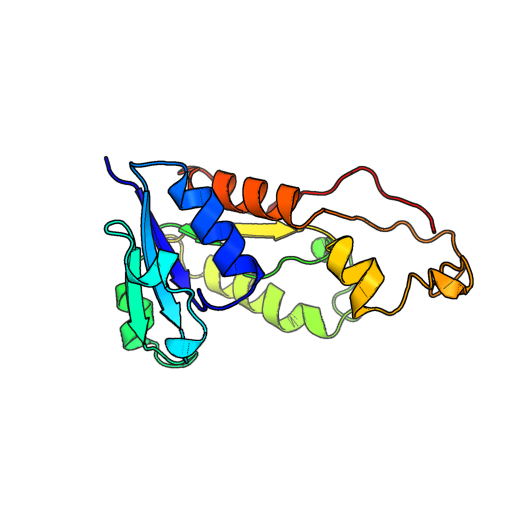.938 1.00 83.12 95 ASN A CA 1
ATOM 723 C C . ASN A 1 95 ? 8.783 13.730 5.824 1.00 83.12 95 ASN A C 1
ATOM 725 O O . ASN A 1 95 ? 8.902 13.658 7.048 1.00 83.12 95 ASN A O 1
ATOM 729 N N . ASP A 1 96 ? 7.792 14.395 5.229 1.00 87.00 96 ASP A N 1
ATOM 730 C CA . ASP A 1 96 ? 6.745 15.106 5.962 1.00 87.00 96 ASP A CA 1
ATOM 731 C C . ASP A 1 96 ? 5.872 14.143 6.774 1.00 87.00 96 ASP A C 1
ATOM 733 O O . ASP A 1 96 ? 5.580 14.416 7.938 1.00 87.00 96 ASP A O 1
ATOM 737 N N . ILE A 1 97 ? 5.521 12.974 6.221 1.00 89.31 97 ILE A N 1
ATOM 738 C CA . ILE A 1 97 ? 4.795 11.925 6.958 1.00 89.31 97 ILE A CA 1
ATOM 739 C C . ILE A 1 97 ? 5.633 11.420 8.138 1.00 89.31 97 IL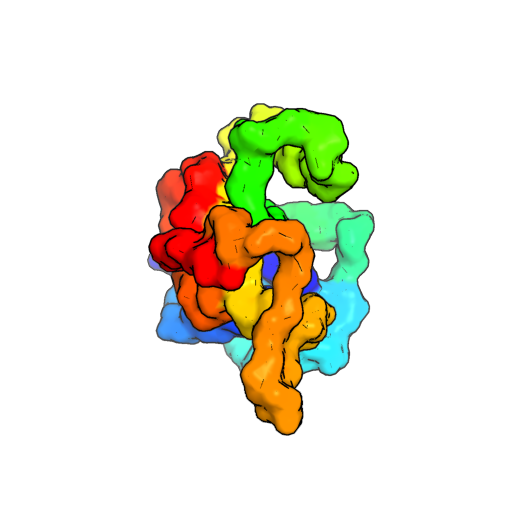E A C 1
ATOM 741 O O . ILE A 1 97 ? 5.135 11.351 9.263 1.00 89.31 97 ILE A O 1
ATOM 745 N N . VAL A 1 98 ? 6.916 11.114 7.918 1.00 90.25 98 VAL A N 1
ATOM 746 C CA . VAL A 1 98 ? 7.839 10.690 8.986 1.00 90.25 98 VAL A CA 1
ATOM 747 C C . VAL A 1 98 ? 7.944 11.761 10.075 1.00 90.25 98 VAL A C 1
ATOM 749 O O . VAL A 1 98 ? 7.877 11.451 11.267 1.00 90.25 98 VAL A O 1
ATOM 752 N N . ALA A 1 99 ? 8.118 13.027 9.689 1.00 91.25 99 ALA A N 1
ATOM 753 C CA . ALA A 1 99 ? 8.204 14.150 10.615 1.00 91.25 99 ALA A CA 1
ATOM 754 C C . ALA A 1 99 ? 6.900 14.325 11.401 1.00 91.25 99 ALA A C 1
ATOM 756 O O . ALA A 1 99 ? 6.937 14.497 12.618 1.00 91.25 99 ALA A O 1
ATOM 757 N N . TYR A 1 100 ? 5.752 14.200 10.736 1.00 92.38 100 TYR A N 1
ATOM 758 C CA . TYR A 1 100 ? 4.444 14.285 11.368 1.00 92.38 100 TYR A CA 1
ATOM 759 C C . TYR A 1 100 ? 4.230 13.171 12.393 1.00 92.38 100 TYR A C 1
ATOM 761 O O . TYR A 1 100 ? 3.837 13.461 13.522 1.00 92.38 100 TYR A O 1
ATOM 769 N N . LEU A 1 101 ? 4.544 11.916 12.059 1.00 92.19 101 LEU A N 1
ATOM 770 C CA . LEU A 1 101 ? 4.383 10.783 12.979 1.00 92.19 101 LEU A CA 1
ATOM 771 C C . LEU A 1 101 ? 5.277 10.908 14.219 1.00 92.19 101 LEU A C 1
ATOM 773 O O . LEU A 1 101 ? 4.846 10.553 15.312 1.00 92.19 101 LEU A O 1
ATOM 777 N N . LYS A 1 102 ? 6.462 11.523 14.107 1.00 92.38 102 LYS A N 1
ATOM 778 C CA . LYS A 1 102 ? 7.297 11.853 15.280 1.00 92.38 102 LYS A CA 1
ATOM 779 C C . LYS A 1 102 ? 6.610 12.808 16.261 1.00 92.38 102 LYS A C 1
ATOM 781 O O . LYS A 1 102 ? 6.902 12.762 17.451 1.00 92.38 102 LYS A O 1
ATOM 786 N N . THR A 1 103 ? 5.679 13.644 15.794 1.00 94.94 103 THR A N 1
ATOM 787 C CA . THR A 1 103 ? 4.866 14.511 16.670 1.00 94.94 103 THR A CA 1
ATOM 788 C C . THR A 1 103 ? 3.720 13.764 17.366 1.00 94.94 103 THR A C 1
ATOM 790 O O . THR A 1 103 ? 3.016 14.352 18.187 1.00 94.94 103 THR A O 1
ATOM 793 N N . LYS A 1 104 ? 3.502 12.481 17.043 1.00 92.69 104 LYS A N 1
ATOM 794 C CA . LYS A 1 104 ? 2.384 11.649 17.514 1.00 92.69 104 LYS A CA 1
ATOM 795 C C . LYS A 1 104 ? 2.903 10.436 18.303 1.00 92.69 104 LYS A C 1
ATOM 797 O O . LYS A 1 104 ? 2.801 9.316 17.821 1.00 92.69 104 LYS A O 1
ATOM 802 N N . PRO A 1 105 ? 3.400 10.611 19.542 1.00 88.19 105 PRO A N 1
ATOM 803 C CA . PRO A 1 105 ? 4.022 9.522 20.310 1.00 88.19 105 PRO A CA 1
ATOM 804 C C . PRO A 1 105 ? 3.076 8.353 20.635 1.00 88.19 105 PRO A C 1
ATOM 806 O O . PRO A 1 105 ? 3.538 7.258 20.931 1.00 88.19 105 PRO A O 1
ATOM 809 N N . ALA A 1 106 ? 1.759 8.573 20.570 1.00 90.12 106 ALA A N 1
ATOM 810 C CA . ALA A 1 106 ? 0.749 7.531 20.753 1.00 90.12 106 ALA A CA 1
ATOM 811 C C . ALA A 1 106 ? 0.504 6.667 19.497 1.00 90.12 106 ALA A C 1
ATOM 813 O O . ALA A 1 106 ? -0.273 5.719 19.567 1.00 90.12 106 ALA A O 1
ATOM 814 N N . VAL A 1 107 ? 1.126 6.994 18.356 1.00 91.88 107 VAL A N 1
ATOM 815 C CA . VAL A 1 107 ? 0.944 6.292 17.079 1.00 91.88 107 VAL A CA 1
ATOM 816 C C . VAL A 1 107 ? 2.280 5.713 16.622 1.00 91.88 107 VAL A C 1
ATOM 818 O O . VAL A 1 107 ? 3.228 6.450 16.350 1.00 91.88 107 VAL A O 1
ATOM 821 N N . LYS A 1 108 ? 2.360 4.386 16.494 1.00 94.06 108 LYS A N 1
ATOM 822 C CA . LYS A 1 108 ? 3.517 3.711 15.892 1.00 94.06 108 LYS A CA 1
ATOM 823 C C . LYS A 1 108 ? 3.514 3.962 14.383 1.00 94.06 108 LYS A C 1
ATOM 825 O O . LYS A 1 108 ? 2.566 3.591 13.696 1.00 94.06 108 LYS A O 1
ATOM 830 N N . GLY A 1 109 ? 4.547 4.622 13.867 1.00 94.62 109 GLY A N 1
ATOM 831 C CA . GLY A 1 109 ? 4.719 4.837 12.429 1.00 94.62 109 GLY A CA 1
ATOM 832 C C . GLY A 1 109 ? 5.461 3.673 11.784 1.00 94.62 109 GLY A C 1
ATOM 833 O O . GLY A 1 109 ? 6.555 3.335 12.232 1.00 94.62 109 GLY A O 1
ATOM 834 N N . VAL A 1 110 ? 4.889 3.076 10.742 1.00 95.06 110 VAL A N 1
ATOM 835 C CA . VAL A 1 110 ? 5.473 1.961 9.988 1.00 95.06 110 VAL A CA 1
ATOM 836 C C . VAL A 1 110 ? 5.665 2.380 8.533 1.00 95.06 110 VAL A C 1
ATOM 838 O O . VAL A 1 110 ? 4.734 2.808 7.852 1.00 95.06 110 VAL A O 1
ATOM 841 N N . HIS A 1 111 ? 6.895 2.233 8.058 1.00 93.56 111 HIS A N 1
ATOM 842 C CA . HIS A 1 111 ? 7.365 2.711 6.763 1.00 93.56 111 HIS A CA 1
ATOM 843 C C . HIS A 1 111 ? 7.942 1.533 5.979 1.00 93.56 111 HIS A C 1
ATOM 845 O O . HIS A 1 111 ? 8.960 0.965 6.381 1.00 93.56 111 HIS A O 1
ATOM 851 N N . ILE A 1 112 ? 7.300 1.131 4.880 1.00 92.94 112 ILE A N 1
ATOM 852 C CA . ILE A 1 112 ? 7.642 -0.104 4.154 1.00 92.94 112 ILE A CA 1
ATOM 853 C C . ILE A 1 112 ? 8.239 0.237 2.787 1.00 92.94 112 ILE A C 1
ATOM 855 O O . ILE A 1 112 ? 7.555 0.743 1.898 1.00 92.94 112 ILE A O 1
ATOM 859 N N . MET A 1 113 ? 9.528 -0.057 2.623 1.00 90.81 113 MET A N 1
ATOM 860 C CA . MET A 1 113 ? 10.281 0.139 1.385 1.00 90.81 113 MET A CA 1
ATOM 861 C C . MET A 1 113 ? 10.273 -1.159 0.590 1.00 90.81 113 MET A C 1
ATOM 863 O O . MET A 1 113 ? 10.960 -2.111 0.966 1.00 90.81 113 MET A O 1
ATOM 867 N N . ILE A 1 114 ? 9.492 -1.199 -0.486 1.00 89.88 114 ILE A N 1
ATOM 868 C CA . ILE A 1 114 ? 9.355 -2.387 -1.342 1.00 89.88 114 ILE A CA 1
ATOM 869 C C . ILE A 1 114 ? 10.296 -2.382 -2.558 1.00 89.88 114 ILE A C 1
ATOM 871 O O . ILE A 1 114 ? 10.361 -3.372 -3.284 1.00 89.88 114 ILE A O 1
ATOM 875 N N . GLY A 1 115 ? 10.993 -1.269 -2.814 1.00 88.19 115 GLY A N 1
ATOM 876 C CA . GLY A 1 115 ? 11.644 -1.055 -4.106 1.00 88.19 115 GLY A CA 1
ATOM 877 C C . GLY A 1 115 ? 10.611 -0.721 -5.184 1.00 88.19 115 GLY A C 1
ATOM 878 O O . GLY A 1 115 ? 9.742 0.119 -4.957 1.00 88.19 115 GLY A O 1
ATOM 879 N N . TYR A 1 116 ? 10.695 -1.392 -6.332 1.00 88.06 116 TYR A N 1
ATOM 880 C CA . TYR A 1 116 ? 9.673 -1.355 -7.379 1.00 88.06 116 TYR A CA 1
ATOM 881 C C . TYR A 1 116 ? 8.851 -2.642 -7.390 1.00 88.06 116 TYR A C 1
ATOM 883 O O . TYR A 1 116 ? 9.394 -3.739 -7.242 1.00 88.06 116 TYR A O 1
ATOM 891 N N . PHE A 1 117 ? 7.542 -2.519 -7.628 1.00 90.75 117 PHE A N 1
ATOM 892 C CA . PHE A 1 117 ? 6.750 -3.693 -7.976 1.00 90.75 117 PHE A CA 1
ATOM 893 C C . PHE A 1 117 ? 7.191 -4.210 -9.342 1.00 90.75 117 PHE A C 1
ATOM 895 O O . PHE A 1 117 ? 7.157 -3.441 -10.298 1.00 90.75 117 PHE A O 1
ATOM 902 N N . ILE A 1 118 ? 7.608 -5.475 -9.443 1.00 90.50 118 ILE A N 1
ATOM 903 C CA . ILE A 1 118 ? 8.138 -6.021 -10.704 1.00 90.50 118 ILE A CA 1
ATOM 904 C C . ILE A 1 118 ? 7.089 -5.973 -11.817 1.00 90.50 118 ILE A C 1
ATOM 906 O O . ILE A 1 118 ? 7.411 -5.621 -12.943 1.00 90.50 118 ILE A O 1
ATOM 910 N N . GLU A 1 119 ? 5.824 -6.234 -11.495 1.00 90.12 119 GLU A N 1
ATOM 911 C CA . GLU A 1 119 ? 4.725 -6.192 -12.458 1.00 90.12 119 GLU A CA 1
ATOM 912 C C . GLU A 1 119 ? 4.510 -4.765 -12.978 1.00 90.12 119 GLU A C 1
ATOM 914 O O . GLU A 1 119 ? 4.408 -4.541 -14.177 1.00 90.12 119 GLU A O 1
ATOM 919 N N . ALA A 1 120 ? 4.529 -3.772 -12.082 1.00 87.81 120 ALA A N 1
ATOM 920 C CA . ALA A 1 120 ? 4.449 -2.375 -12.494 1.00 87.81 120 ALA A CA 1
ATOM 921 C C . ALA A 1 120 ? 5.699 -1.946 -13.277 1.00 87.81 120 ALA A C 1
ATOM 923 O O . ALA A 1 120 ? 5.587 -1.200 -14.240 1.00 87.81 120 ALA A O 1
ATOM 924 N N . PHE A 1 121 ? 6.885 -2.409 -12.882 1.00 88.12 121 PHE A N 1
ATOM 925 C CA . PHE A 1 121 ? 8.139 -2.088 -13.555 1.00 88.12 121 PHE A CA 1
ATOM 926 C C . PHE A 1 121 ? 8.172 -2.593 -14.997 1.00 88.12 121 PHE A C 1
ATOM 928 O O . PHE A 1 121 ? 8.533 -1.839 -15.891 1.00 88.12 121 PHE A O 1
ATOM 935 N N . LEU A 1 122 ? 7.767 -3.840 -15.231 1.00 88.75 122 LEU A N 1
ATOM 936 C CA . LEU A 1 122 ? 7.775 -4.422 -16.570 1.00 88.75 122 LEU A CA 1
ATOM 937 C C . LEU A 1 122 ? 6.702 -3.792 -17.468 1.00 88.75 122 LEU A C 1
ATOM 939 O O . LEU A 1 122 ? 7.015 -3.435 -18.603 1.00 88.75 122 LEU A O 1
ATOM 943 N N . ASP A 1 123 ? 5.487 -3.596 -16.942 1.00 85.19 123 ASP A N 1
ATOM 944 C CA . ASP A 1 123 ? 4.336 -3.178 -17.749 1.00 85.19 123 ASP A CA 1
ATOM 945 C C . ASP A 1 123 ? 4.164 -1.652 -17.808 1.00 85.19 123 ASP A C 1
ATOM 947 O O . ASP A 1 123 ? 4.082 -1.063 -18.882 1.00 85.19 123 ASP A O 1
ATOM 951 N N . TYR A 1 124 ? 4.088 -0.975 -16.658 1.00 85.12 124 TYR A N 1
ATOM 952 C CA . TYR A 1 124 ? 3.750 0.455 -16.604 1.00 85.12 124 TYR A CA 1
ATOM 953 C C . TYR A 1 124 ? 4.893 1.348 -17.094 1.00 85.12 124 TYR A C 1
ATOM 955 O O . TYR A 1 124 ? 4.648 2.417 -17.650 1.00 85.12 124 TYR A O 1
ATOM 963 N N . PHE A 1 125 ? 6.135 0.921 -16.874 1.00 85.38 125 PHE A N 1
ATOM 964 C CA . PHE A 1 125 ? 7.317 1.656 -17.316 1.00 85.38 125 PHE A CA 1
ATOM 965 C C . PHE A 1 125 ? 7.795 1.238 -18.714 1.00 85.38 125 PHE A C 1
ATOM 967 O O . PHE A 1 125 ? 8.835 1.723 -19.143 1.00 85.38 125 PHE A O 1
ATOM 974 N N . ASP A 1 126 ? 7.038 0.401 -1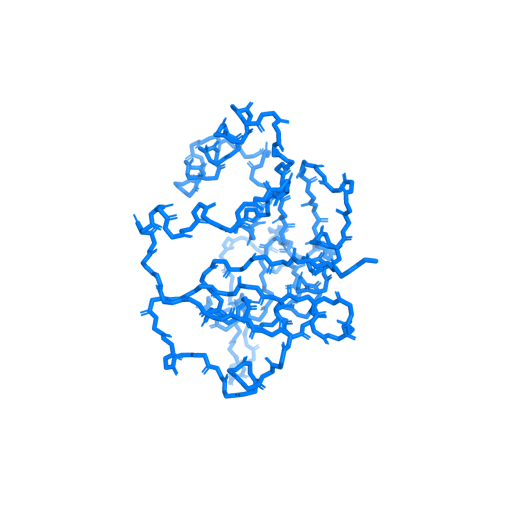9.435 1.00 84.44 126 ASP A N 1
ATOM 975 C CA . ASP A 1 126 ? 7.342 -0.005 -20.818 1.00 84.44 126 ASP A CA 1
ATOM 976 C C . ASP A 1 126 ? 8.763 -0.589 -20.961 1.00 84.44 126 ASP A C 1
ATOM 978 O O . ASP A 1 126 ? 9.514 -0.280 -21.884 1.00 84.44 126 ASP A O 1
ATOM 982 N N . VAL A 1 127 ? 9.166 -1.396 -19.971 1.00 90.06 127 VAL A N 1
ATOM 983 C CA . VAL A 1 127 ? 10.504 -2.000 -19.896 1.00 90.06 127 VAL A CA 1
ATOM 984 C C . VAL A 1 127 ? 10.561 -3.297 -20.693 1.00 90.06 127 VAL A C 1
ATOM 986 O O . VAL A 1 127 ? 11.583 -3.597 -21.308 1.00 90.06 127 VAL A O 1
ATOM 989 N N . TRP A 1 128 ? 9.488 -4.089 -20.677 1.00 90.75 128 TRP A N 1
ATOM 990 C CA . TRP A 1 128 ? 9.442 -5.388 -21.339 1.00 90.75 128 TRP A CA 1
ATOM 991 C C . TRP A 1 128 ? 8.636 -5.337 -22.637 1.00 90.75 128 TRP A C 1
ATOM 993 O O . TRP A 1 128 ? 7.438 -5.065 -22.627 1.00 90.75 128 TRP A O 1
ATOM 1003 N N . HIS A 1 129 ? 9.281 -5.672 -23.756 1.00 90.19 129 HIS A N 1
ATOM 1004 C CA . HIS A 1 129 ? 8.656 -5.738 -25.075 1.00 90.19 129 HIS A CA 1
ATOM 1005 C C . HIS A 1 129 ? 8.662 -7.182 -25.597 1.00 90.19 129 HIS A C 1
ATOM 1007 O O . HIS A 1 129 ? 9.608 -7.586 -26.282 1.00 90.19 129 HIS A O 1
ATOM 1013 N N . PRO A 1 130 ? 7.610 -7.976 -25.318 1.00 89.50 130 PRO A N 1
ATOM 1014 C CA . PRO A 1 130 ? 7.597 -9.402 -25.643 1.00 89.50 130 PRO A CA 1
ATOM 1015 C C . PRO A 1 130 ? 7.661 -9.682 -27.148 1.00 89.50 130 PRO A C 1
ATOM 1017 O O . PRO A 1 130 ? 8.340 -10.617 -27.557 1.00 89.50 130 PRO A O 1
ATOM 1020 N N . GLU A 1 131 ? 7.022 -8.849 -27.975 1.00 92.88 131 GLU A N 1
ATOM 1021 C CA . GLU A 1 131 ? 7.005 -9.016 -29.440 1.00 92.88 131 GLU A CA 1
ATOM 1022 C C . GLU A 1 131 ? 8.396 -8.873 -30.073 1.00 92.88 131 GLU A C 1
ATOM 1024 O O . GLU A 1 131 ? 8.711 -9.533 -31.061 1.00 92.88 131 GLU A O 1
ATOM 1029 N N . ALA A 1 132 ? 9.242 -8.019 -29.491 1.00 92.75 132 ALA A N 1
ATOM 1030 C CA . ALA A 1 132 ? 10.626 -7.829 -29.918 1.00 92.75 132 ALA A CA 1
ATOM 1031 C C . ALA A 1 132 ? 11.612 -8.713 -29.132 1.00 92.75 132 ALA A C 1
ATOM 1033 O O . ALA A 1 132 ? 12.779 -8.803 -29.503 1.00 92.75 132 ALA A O 1
ATOM 1034 N N . ASN A 1 133 ? 11.149 -9.370 -28.059 1.00 91.38 133 ASN A N 1
ATOM 1035 C CA . ASN A 1 133 ? 11.981 -10.049 -27.066 1.00 91.38 133 ASN A CA 1
ATOM 1036 C C . ASN A 1 133 ? 13.086 -9.126 -26.499 1.00 91.38 133 ASN A C 1
ATOM 1038 O O . ASN A 1 133 ? 14.240 -9.528 -26.350 1.00 91.38 133 ASN A O 1
ATOM 1042 N N . GLU A 1 134 ? 12.725 -7.873 -26.210 1.00 92.25 134 GLU A N 1
ATOM 1043 C CA . GLU A 1 134 ? 13.636 -6.821 -25.746 1.00 92.25 134 GLU A CA 1
ATOM 1044 C C . GLU A 1 134 ? 13.291 -6.365 -24.326 1.00 92.25 134 GLU A C 1
ATOM 1046 O O . GLU A 1 134 ? 12.121 -6.183 -23.984 1.00 92.25 134 GLU A O 1
ATOM 1051 N N . LEU A 1 135 ? 14.329 -6.101 -23.529 1.00 90.12 135 LEU A N 1
ATOM 1052 C CA . LEU A 1 135 ? 14.220 -5.354 -22.280 1.00 90.12 135 LEU A CA 1
ATOM 1053 C C . LEU A 1 135 ? 14.910 -4.001 -22.461 1.00 90.12 135 LEU A C 1
ATOM 1055 O O . LEU A 1 135 ? 16.093 -3.942 -22.798 1.00 90.12 135 LEU A O 1
ATOM 1059 N N . ARG A 1 136 ? 14.172 -2.912 -22.251 1.00 90.00 136 ARG A N 1
ATOM 1060 C CA . ARG A 1 136 ? 14.699 -1.547 -22.310 1.00 90.00 136 ARG A CA 1
ATOM 1061 C C . ARG A 1 136 ? 14.926 -1.009 -20.913 1.00 90.00 136 ARG A C 1
ATOM 1063 O O . ARG A 1 136 ? 14.110 -1.196 -20.020 1.00 90.00 136 ARG A O 1
ATOM 1070 N N . TYR A 1 137 ? 16.041 -0.322 -20.727 1.00 89.00 137 TYR A N 1
ATOM 1071 C CA . TYR A 1 137 ? 16.429 0.225 -19.436 1.00 89.00 137 TYR A CA 1
ATOM 1072 C C . TYR A 1 137 ? 17.003 1.630 -19.598 1.00 89.00 137 TYR A C 1
ATOM 1074 O O . TYR A 1 137 ? 17.450 2.033 -20.674 1.00 89.00 137 TYR A O 1
ATOM 1082 N N . TRP A 1 138 ? 17.001 2.378 -18.500 1.00 86.75 138 TRP A N 1
ATOM 1083 C CA . TRP A 1 138 ? 17.671 3.669 -18.413 1.00 86.75 138 TRP A CA 1
ATOM 1084 C C . TRP A 1 138 ? 19.045 3.506 -17.775 1.00 86.75 138 TRP A C 1
ATOM 1086 O O . TRP A 1 138 ? 19.189 2.781 -16.792 1.00 86.75 138 TRP A O 1
ATOM 1096 N N . GLY A 1 139 ? 20.030 4.243 -18.289 1.00 89.94 139 GLY A N 1
ATOM 1097 C CA . GLY A 1 139 ? 21.384 4.257 -17.742 1.00 89.94 139 GLY A CA 1
ATOM 1098 C C . GLY A 1 139 ? 22.327 3.307 -18.472 1.00 89.94 139 GLY A C 1
ATOM 1099 O O . GLY A 1 139 ? 22.306 3.212 -19.698 1.00 89.94 139 GLY A O 1
ATOM 1100 N N . THR A 1 140 ? 23.210 2.668 -17.713 1.00 91.44 140 THR A N 1
ATOM 1101 C CA . THR A 1 140 ? 24.335 1.877 -18.230 1.00 91.44 140 THR A CA 1
ATOM 1102 C C . THR A 1 140 ? 24.056 0.382 -18.298 1.00 91.44 140 THR A C 1
ATOM 1104 O O . THR A 1 140 ? 24.782 -0.325 -18.992 1.00 91.44 140 T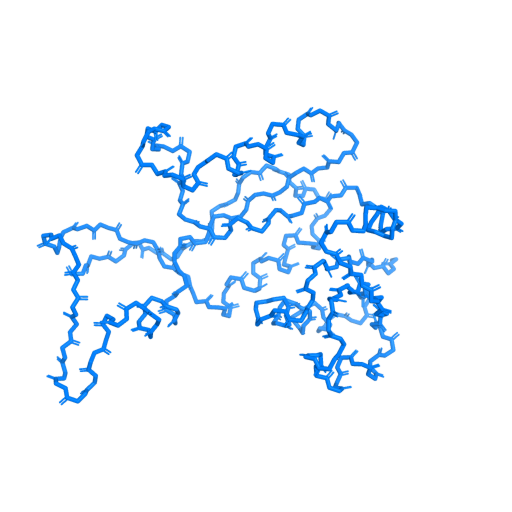HR A O 1
ATOM 1107 N N . GLY A 1 141 ? 23.033 -0.094 -17.591 1.00 88.00 141 GLY A N 1
ATOM 1108 C CA . GLY A 1 141 ? 22.768 -1.519 -17.404 1.00 88.00 141 GLY A CA 1
ATOM 1109 C C . GLY A 1 141 ? 23.635 -2.144 -16.303 1.00 88.00 141 GLY A C 1
ATOM 1110 O O . GLY A 1 141 ? 23.909 -3.336 -16.262 1.00 88.00 141 GLY A O 1
ATOM 1111 N N . ASN A 1 142 ? 24.175 -1.318 -15.407 1.00 88.25 142 ASN A N 1
ATOM 1112 C CA . ASN A 1 142 ? 24.892 -1.789 -14.214 1.00 88.25 142 ASN A CA 1
ATOM 1113 C C . ASN A 1 142 ? 24.198 -1.337 -12.927 1.00 88.25 142 ASN A C 1
ATOM 1115 O O . ASN A 1 142 ? 24.623 -1.674 -11.817 1.00 88.25 142 ASN A O 1
ATOM 1119 N N . GLU A 1 143 ? 23.129 -0.559 -13.069 1.00 86.62 143 GLU A N 1
ATOM 1120 C CA . GLU A 1 143 ? 22.308 -0.074 -11.983 1.00 86.62 143 GLU A CA 1
ATOM 1121 C C . GLU A 1 143 ? 21.661 -1.262 -11.269 1.00 86.62 143 GLU A C 1
ATOM 1123 O O . GLU A 1 143 ? 21.124 -2.187 -11.879 1.00 86.62 143 GLU A O 1
ATOM 1128 N N . LYS A 1 144 ? 21.739 -1.238 -9.939 1.00 85.38 144 LYS A N 1
ATOM 1129 C CA . LYS A 1 144 ? 21.107 -2.250 -9.100 1.00 85.38 144 LYS A CA 1
ATOM 1130 C C . LYS A 1 144 ? 19.694 -1.813 -8.781 1.00 85.38 144 LYS A C 1
ATOM 1132 O O . LYS A 1 144 ? 19.496 -0.755 -8.183 1.00 85.38 144 LYS A O 1
ATOM 1137 N N . TRP A 1 145 ? 18.741 -2.669 -9.110 1.00 84.44 145 TRP A N 1
ATOM 1138 C CA . TRP A 1 145 ? 17.331 -2.437 -8.858 1.00 84.44 145 TRP A CA 1
ATOM 1139 C C . TRP A 1 145 ? 16.813 -3.407 -7.803 1.00 84.44 145 TRP A C 1
ATOM 1141 O O . TRP A 1 145 ? 17.052 -4.614 -7.862 1.00 84.44 145 TRP A O 1
ATOM 1151 N N . ASP A 1 146 ? 16.100 -2.859 -6.822 1.00 87.88 146 ASP A N 1
ATOM 1152 C CA . ASP A 1 146 ? 15.382 -3.637 -5.821 1.00 87.88 146 ASP A CA 1
ATOM 1153 C C . ASP A 1 146 ? 13.943 -3.843 -6.298 1.00 87.88 146 ASP A C 1
ATOM 1155 O O . ASP A 1 146 ? 13.202 -2.873 -6.485 1.00 87.88 146 ASP A O 1
ATOM 1159 N N . PHE A 1 147 ? 13.548 -5.104 -6.454 1.00 89.44 147 PHE A N 1
ATOM 1160 C CA . PHE A 1 147 ? 12.203 -5.479 -6.875 1.00 89.44 147 PHE A CA 1
ATOM 1161 C C . PHE A 1 147 ? 11.470 -6.269 -5.798 1.00 89.44 147 PHE A C 1
ATOM 1163 O O . PHE A 1 147 ? 12.079 -6.944 -4.964 1.00 89.44 147 PHE A O 1
ATOM 1170 N N . THR A 1 148 ? 10.145 -6.211 -5.864 1.00 92.38 148 THR A N 1
ATOM 1171 C CA . THR A 1 148 ? 9.215 -7.022 -5.077 1.00 92.38 148 THR A CA 1
ATOM 1172 C C . THR A 1 148 ? 8.007 -7.344 -5.945 1.00 92.38 148 THR A C 1
ATOM 1174 O O . THR A 1 148 ? 7.543 -6.481 -6.674 1.00 92.38 148 THR A O 1
ATOM 1177 N N . SER A 1 149 ? 7.464 -8.560 -5.904 1.00 91.88 149 SER A N 1
ATOM 1178 C CA . SER A 1 149 ? 6.180 -8.825 -6.573 1.00 91.88 149 SER A CA 1
ATOM 1179 C C . SER A 1 149 ? 5.017 -8.248 -5.774 1.00 91.88 149 SER A C 1
ATOM 1181 O O . SER A 1 149 ? 5.092 -8.172 -4.542 1.00 91.88 149 SER A O 1
ATOM 1183 N N . TYR A 1 150 ? 3.906 -7.908 -6.428 1.00 91.81 150 TYR A N 1
ATOM 1184 C CA . TYR A 1 150 ? 2.676 -7.520 -5.730 1.00 91.81 150 TYR A CA 1
ATOM 1185 C C . TYR A 1 150 ? 2.295 -8.555 -4.677 1.00 91.81 150 TYR A C 1
ATOM 1187 O O . TYR A 1 150 ? 1.991 -8.198 -3.541 1.00 91.81 150 TYR A O 1
ATOM 1195 N N . GLN A 1 151 ? 2.378 -9.842 -5.019 1.00 92.44 151 GLN A N 1
ATOM 1196 C CA . GLN A 1 151 ? 2.043 -10.926 -4.100 1.00 92.44 151 GLN A CA 1
ATOM 1197 C C . GLN A 1 151 ? 2.906 -10.905 -2.828 1.00 92.44 151 GLN A C 1
ATOM 1199 O O . GLN A 1 151 ? 2.377 -11.056 -1.725 1.00 92.44 151 GLN A O 1
ATOM 1204 N N . THR A 1 152 ? 4.221 -10.726 -2.963 1.00 93.38 152 THR A N 1
ATOM 1205 C CA . THR A 1 152 ? 5.143 -10.679 -1.819 1.00 93.38 152 THR A CA 1
ATOM 1206 C C . THR A 1 152 ? 4.943 -9.407 -1.005 1.00 93.38 152 THR A C 1
ATOM 1208 O O . THR A 1 152 ? 4.818 -9.485 0.217 1.00 93.38 152 THR A O 1
ATOM 1211 N N . GLY A 1 153 ? 4.844 -8.250 -1.665 1.00 93.69 153 GLY A N 1
ATOM 1212 C CA . GLY A 1 153 ? 4.640 -6.967 -0.993 1.00 93.69 153 GLY A CA 1
ATOM 1213 C C . GLY A 1 153 ? 3.336 -6.942 -0.200 1.00 93.69 153 GLY A C 1
ATOM 1214 O O . GLY A 1 153 ? 3.333 -6.569 0.967 1.00 93.69 153 GLY A O 1
ATOM 1215 N N . VAL A 1 154 ? 2.243 -7.440 -0.780 1.00 95.25 154 VAL A N 1
ATOM 1216 C CA . VAL A 1 154 ? 0.935 -7.558 -0.118 1.00 95.25 154 VAL A CA 1
ATOM 1217 C C . VAL A 1 154 ? 1.014 -8.413 1.144 1.00 95.25 154 VAL A C 1
ATOM 1219 O O . VAL A 1 154 ? 0.544 -7.985 2.197 1.00 95.25 154 VAL A O 1
ATOM 1222 N N . LYS A 1 155 ? 1.641 -9.593 1.067 1.00 94.88 155 LYS A N 1
ATOM 1223 C CA . LYS A 1 155 ? 1.819 -10.472 2.234 1.00 94.88 155 LYS A CA 1
ATOM 1224 C C . LYS A 1 155 ? 2.668 -9.808 3.315 1.00 94.88 155 LYS A C 1
ATOM 1226 O O . LYS A 1 155 ? 2.354 -9.938 4.494 1.00 94.88 155 LYS A O 1
ATOM 1231 N N . TYR A 1 156 ? 3.712 -9.081 2.920 1.00 95.06 156 TYR A N 1
ATOM 1232 C CA . TYR A 1 156 ? 4.577 -8.361 3.850 1.00 95.06 156 TYR A CA 1
ATOM 1233 C C . TYR A 1 156 ? 3.827 -7.235 4.569 1.00 95.06 156 TYR A C 1
ATOM 1235 O O . TYR A 1 156 ? 3.883 -7.138 5.791 1.00 95.06 156 TYR A O 1
ATOM 1243 N N . VAL A 1 157 ? 3.070 -6.421 3.830 1.00 95.56 157 VAL A N 1
ATOM 1244 C CA . VAL A 1 157 ? 2.243 -5.350 4.402 1.00 95.56 157 VAL A CA 1
ATOM 1245 C C . VAL A 1 157 ? 1.174 -5.919 5.328 1.00 95.56 157 VAL A C 1
ATOM 1247 O O . VAL A 1 157 ? 1.001 -5.413 6.432 1.00 95.56 157 VAL A O 1
ATOM 1250 N N . ALA A 1 158 ? 0.491 -6.988 4.914 1.00 95.50 158 ALA A N 1
ATOM 1251 C CA . ALA A 1 158 ? -0.494 -7.664 5.748 1.00 95.50 158 ALA A CA 1
ATOM 1252 C C . ALA A 1 158 ? 0.136 -8.195 7.046 1.00 95.50 158 ALA A C 1
ATOM 1254 O O . ALA A 1 158 ? -0.430 -8.001 8.116 1.00 95.50 158 ALA A O 1
ATOM 1255 N N . ALA A 1 159 ? 1.326 -8.801 6.977 1.00 94.81 159 ALA A N 1
ATOM 1256 C CA . ALA A 1 159 ? 2.049 -9.259 8.161 1.00 94.81 159 ALA A CA 1
ATOM 1257 C C . ALA A 1 159 ? 2.406 -8.100 9.106 1.00 94.81 159 ALA A C 1
ATOM 1259 O O . ALA A 1 159 ? 2.165 -8.206 10.303 1.00 94.81 159 ALA A O 1
ATOM 1260 N N . MET A 1 160 ? 2.899 -6.976 8.574 1.00 94.75 160 MET A N 1
ATOM 1261 C CA . MET A 1 160 ? 3.205 -5.777 9.367 1.00 94.75 160 MET A CA 1
ATOM 1262 C C . MET A 1 160 ? 1.958 -5.135 9.981 1.00 94.75 160 MET A C 1
ATOM 1264 O O . MET A 1 160 ? 2.014 -4.652 11.104 1.00 94.75 160 MET A O 1
ATOM 1268 N N . ALA A 1 161 ? 0.819 -5.153 9.285 1.00 94.38 161 ALA A N 1
ATOM 1269 C CA . ALA A 1 161 ? -0.445 -4.637 9.816 1.00 94.38 161 ALA A CA 1
ATOM 1270 C C . ALA A 1 161 ? -1.002 -5.483 10.973 1.00 94.38 161 ALA A C 1
ATOM 1272 O O . ALA A 1 161 ? -1.802 -4.992 11.767 1.00 94.38 161 ALA A O 1
ATOM 1273 N N . LEU A 1 162 ? -0.595 -6.750 11.052 1.00 93.81 162 LEU A N 1
ATOM 1274 C CA . LEU A 1 162 ? -1.005 -7.697 12.088 1.00 93.81 162 LEU A CA 1
ATOM 1275 C C . LEU A 1 162 ? -0.001 -7.790 13.244 1.00 93.81 162 LEU A C 1
ATOM 1277 O O . LEU A 1 162 ? -0.310 -8.428 14.250 1.00 93.81 162 LEU A O 1
ATOM 1281 N N . ASP A 1 163 ? 1.178 -7.186 13.103 1.00 93.50 163 ASP A N 1
ATOM 1282 C CA . ASP A 1 163 ? 2.221 -7.166 14.121 1.00 93.50 163 ASP A CA 1
ATOM 1283 C C . ASP A 1 163 ? 2.002 -5.972 15.071 1.00 93.50 163 ASP A C 1
ATOM 1285 O O . ASP A 1 163 ? 2.188 -4.819 14.671 1.00 93.50 163 ASP A O 1
ATOM 1289 N N . PRO A 1 164 ? 1.608 -6.207 16.338 1.00 90.25 164 PRO A N 1
ATOM 1290 C CA . PRO A 1 164 ? 1.354 -5.131 17.291 1.00 90.25 164 PRO A CA 1
ATOM 1291 C C . PRO A 1 164 ? 2.621 -4.351 17.667 1.00 90.25 164 PRO A C 1
ATOM 1293 O O . PRO A 1 164 ? 2.510 -3.241 18.198 1.00 90.25 164 PRO A O 1
ATOM 1296 N N . ASP A 1 165 ? 3.808 -4.900 17.408 1.00 92.25 165 ASP A N 1
ATOM 1297 C CA . ASP A 1 165 ? 5.101 -4.323 17.765 1.00 92.25 165 ASP A CA 1
ATOM 1298 C C . ASP A 1 165 ? 5.814 -3.649 16.590 1.00 92.25 165 ASP A C 1
ATOM 1300 O O . ASP A 1 165 ? 6.797 -2.933 16.809 1.00 92.25 165 ASP A O 1
ATOM 1304 N N . ALA A 1 166 ? 5.276 -3.771 15.374 1.00 93.94 166 ALA A N 1
ATOM 1305 C CA . ALA A 1 166 ? 5.816 -3.107 14.198 1.00 93.94 166 ALA A CA 1
ATOM 1306 C C . ALA A 1 166 ? 5.910 -1.584 14.404 1.00 93.94 166 ALA A C 1
ATOM 1308 O O . ALA A 1 166 ? 4.940 -0.890 14.719 1.00 93.94 166 ALA A O 1
ATOM 1309 N N . SER A 1 167 ? 7.121 -1.055 14.228 1.00 94.88 167 SER A N 1
ATOM 1310 C CA . SER A 1 167 ? 7.422 0.373 14.305 1.00 94.88 167 SER A CA 1
ATOM 1311 C C . SER A 1 167 ? 8.734 0.671 13.582 1.00 94.88 167 SER A C 1
ATOM 1313 O O . SER A 1 167 ? 9.693 -0.097 13.658 1.00 94.88 167 SER A O 1
ATOM 1315 N N . GLY A 1 168 ? 8.794 1.800 12.883 1.00 93.12 168 GLY A N 1
ATOM 1316 C CA . GLY A 1 168 ? 9.965 2.251 12.145 1.00 93.12 168 GLY A CA 1
ATOM 1317 C C . GLY A 1 168 ? 9.964 1.822 10.680 1.00 93.12 168 GLY A C 1
ATOM 1318 O O . GLY A 1 168 ? 8.932 1.809 10.014 1.00 93.12 168 GLY A O 1
ATOM 1319 N N . PHE A 1 169 ? 11.156 1.550 10.151 1.00 92.94 169 PHE A N 1
ATOM 1320 C CA . PHE A 1 169 ? 11.376 1.367 8.718 1.00 92.94 169 PHE A CA 1
ATOM 1321 C C . PHE A 1 169 ? 11.757 -0.062 8.378 1.00 92.94 169 PHE A C 1
ATOM 1323 O O . PHE A 1 169 ? 12.747 -0.587 8.889 1.00 92.94 169 PHE A O 1
ATOM 1330 N N . PHE A 1 170 ? 11.051 -0.615 7.405 1.00 92.38 170 PHE A N 1
ATOM 1331 C CA . PHE A 1 170 ? 11.184 -1.986 6.955 1.00 92.38 170 PHE A CA 1
ATOM 1332 C C . PHE A 1 170 ? 11.545 -2.012 5.476 1.00 92.38 170 PHE A C 1
ATOM 1334 O O . PHE A 1 170 ? 11.014 -1.235 4.684 1.00 92.38 170 PHE A O 1
ATOM 1341 N N . LYS A 1 171 ? 12.466 -2.900 5.099 1.00 89.50 171 LYS A N 1
ATOM 1342 C CA . LYS A 1 171 ? 12.801 -3.166 3.700 1.00 89.50 171 LYS A CA 1
ATOM 1343 C C . LYS A 1 171 ? 12.269 -4.547 3.335 1.00 89.50 171 LYS A C 1
ATOM 1345 O O . LYS A 1 171 ? 12.648 -5.533 3.960 1.00 89.50 171 LYS A O 1
ATOM 1350 N N . CYS A 1 172 ? 11.420 -4.594 2.320 1.00 85.25 172 CYS A N 1
ATOM 1351 C CA . CYS A 1 172 ? 10.938 -5.812 1.692 1.00 85.25 172 CYS A CA 1
ATOM 1352 C C . CYS A 1 172 ? 11.451 -5.789 0.253 1.00 85.25 172 CYS A C 1
ATOM 1354 O O . CYS A 1 172 ? 10.904 -5.075 -0.570 1.00 85.25 172 CYS A O 1
ATOM 1356 N N . SER A 1 173 ? 12.545 -6.480 -0.048 1.00 71.94 173 SER A N 1
ATOM 1357 C CA . SER A 1 173 ? 12.953 -6.685 -1.439 1.00 71.94 173 SER A CA 1
ATOM 1358 C C . SER A 1 173 ? 13.689 -8.007 -1.577 1.00 71.94 173 SER A C 1
ATOM 1360 O O . SER A 1 173 ? 14.369 -8.447 -0.644 1.00 71.94 173 SER A O 1
ATOM 1362 N N . ILE A 1 174 ? 13.557 -8.640 -2.741 1.00 65.38 174 ILE A N 1
ATOM 1363 C CA . ILE A 1 174 ? 14.436 -9.747 -3.138 1.00 65.38 174 ILE A CA 1
ATOM 1364 C C . ILE A 1 174 ? 15.847 -9.206 -3.462 1.00 65.38 174 ILE A C 1
ATOM 1366 O O . ILE A 1 174 ? 16.021 -7.982 -3.534 1.00 65.38 174 ILE A O 1
ATOM 1370 N N . PRO A 1 175 ? 16.878 -10.070 -3.595 1.00 60.53 175 PRO A N 1
ATOM 1371 C CA . PRO A 1 175 ? 18.224 -9.633 -3.962 1.00 60.53 175 PRO A CA 1
ATOM 1372 C C . PRO A 1 175 ? 18.204 -8.786 -5.236 1.00 60.53 175 PRO A C 1
ATOM 1374 O O . PRO A 1 175 ? 17.487 -9.114 -6.180 1.00 60.53 175 PRO A O 1
ATOM 1377 N N . SER A 1 176 ? 18.972 -7.695 -5.234 1.00 67.00 176 SER A N 1
ATOM 1378 C CA . SER A 1 176 ? 18.956 -6.715 -6.317 1.00 67.00 176 SER A CA 1
ATOM 1379 C C . SER A 1 176 ? 19.324 -7.357 -7.657 1.00 67.00 176 SER A C 1
ATOM 1381 O O . SER A 1 176 ? 20.294 -8.114 -7.735 1.00 67.00 176 SER A O 1
ATOM 1383 N N . LEU A 1 177 ? 18.568 -7.023 -8.701 1.00 65.38 177 LEU A N 1
ATOM 1384 C CA . LEU A 1 177 ? 18.865 -7.412 -10.077 1.00 65.38 177 LEU A CA 1
ATOM 1385 C C . LEU A 1 177 ? 19.666 -6.301 -10.764 1.00 65.38 177 LEU A C 1
ATOM 1387 O O . LEU A 1 177 ? 19.491 -5.118 -10.465 1.00 65.38 177 LEU A O 1
ATOM 1391 N N . THR A 1 178 ? 20.544 -6.702 -11.675 1.00 70.31 178 THR A N 1
ATOM 1392 C CA . THR A 1 178 ? 21.215 -5.810 -12.625 1.00 70.31 178 THR A CA 1
ATOM 1393 C C . THR A 1 178 ? 20.550 -6.024 -13.980 1.00 70.31 178 THR A C 1
ATOM 1395 O O . THR A 1 178 ? 20.315 -7.178 -14.345 1.00 70.31 178 THR A O 1
ATOM 1398 N N . LEU A 1 179 ? 20.174 -4.931 -14.645 1.00 57.97 179 LEU A N 1
ATOM 1399 C CA . LEU A 1 179 ? 19.480 -4.939 -15.938 1.00 57.97 179 LEU A CA 1
ATOM 1400 C C . LEU A 1 179 ? 20.469 -4.842 -17.086 1.00 57.97 179 LEU A C 1
ATOM 1402 O O . LEU A 1 179 ? 21.330 -3.955 -16.974 1.00 57.97 179 LEU A O 1
#

Foldseek 3Di:
DQQEEEAEQCLDPLNVLLVVLLVVDVSYAYEYEHCDPVSDDVVQVPDPSYHYDYDDPPRVVVVCVSPAQEDEDPQQAAPCVPPDPPPDPSNVVVVVVVVVVVVVPSYFYEYEHQFAAVVCVCPVVVQQDVVVRGGDDPDDQADWGWYDHSNQVSNVVSVLSVDPPHHDYYYHTDGTDGD

Organism: Cochliobolus heterostrophus (strain C5 / ATCC 48332 / race O) (NCBI:txid701091)

Sequence (179 aa):
MPTAIAIAGISSTLALLIARSLLQRPDVHIRGSSRNMNKIPDDLKSDSCVSLVQSDLYDTDTLRTLGIPCYIASEYTIGYRRLDPTDLGLKSFTNDIVAYLKTKPAVKGVHIMIGYFIEAFLDYFDVWHPEANELRYWGTGNEKWDFTSYQTGVKYVAAMALDPDASGFFKCSIPSLTL

InterPro domains:
  IPR036291 NAD(P)-binding domain superfamily [SSF51735] (3-174)

Secondary structure (DSSP, 8-state):
--EEEEEETTTSHHHHHHHHHHTTSTTEEEEEEES-GGGS-HHHHH-TTEEEEE--TT-HHHHHTT--SEEEETT----GGGS-TTS-TTHHHHHHHHHHHHT-TTSEEEEEE--EEHHHHHHTTT-EETTTTEE--SSSS--EE-EE-HHHHHHHHHHHHH-TT--EEEE--PSPEE-

pLDDT: mean 88.24, std 9.32, range [57.84, 97.5]